Protein AF-A0A069ASU7-F1 (afdb_monomer_lite)

Structure (mmCIF, N/CA/C/O backbone):
data_AF-A0A069ASU7-F1
#
_entry.id   AF-A0A069ASU7-F1
#
loop_
_atom_site.group_PDB
_atom_site.id
_atom_site.type_symbol
_atom_site.label_atom_id
_atom_site.label_alt_id
_atom_site.label_comp_id
_atom_site.label_asym_id
_atom_site.label_entity_id
_atom_site.label_seq_id
_atom_site.pdbx_PDB_ins_code
_atom_site.Cartn_x
_atom_site.Cartn_y
_atom_site.Cartn_z
_atom_site.occupancy
_atom_site.B_iso_or_equiv
_atom_site.auth_seq_id
_atom_site.auth_comp_id
_atom_site.auth_asym_id
_atom_site.auth_atom_id
_atom_site.pdbx_PDB_model_num
ATOM 1 N N . MET A 1 1 ? 19.077 4.675 -4.974 1.00 74.00 1 MET A N 1
ATOM 2 C CA . MET A 1 1 ? 17.641 4.902 -4.684 1.00 74.00 1 MET A CA 1
ATOM 3 C C . MET A 1 1 ? 17.040 3.566 -4.257 1.00 74.00 1 MET A C 1
ATOM 5 O O . MET A 1 1 ? 17.471 2.553 -4.798 1.00 74.00 1 MET A O 1
ATOM 9 N N . GLN A 1 2 ? 16.126 3.534 -3.282 1.00 83.94 2 GLN A N 1
ATOM 10 C CA . GLN A 1 2 ? 15.432 2.298 -2.890 1.00 83.94 2 GLN A CA 1
ATOM 11 C C . GLN A 1 2 ? 14.115 2.185 -3.652 1.00 83.94 2 GLN A C 1
ATOM 13 O O . GLN A 1 2 ? 13.386 3.167 -3.778 1.00 83.94 2 GLN A O 1
ATOM 18 N N . TYR A 1 3 ? 13.825 0.989 -4.146 1.00 87.44 3 TYR A N 1
ATOM 19 C CA . TYR A 1 3 ? 12.637 0.681 -4.927 1.00 87.44 3 TYR A CA 1
ATOM 20 C C . TYR A 1 3 ? 11.826 -0.401 -4.236 1.00 87.44 3 TYR A C 1
ATOM 22 O O . TYR A 1 3 ? 12.390 -1.344 -3.689 1.00 87.44 3 TYR A O 1
ATOM 30 N N . ALA A 1 4 ? 10.505 -0.298 -4.295 1.00 91.38 4 ALA A N 1
ATOM 31 C CA . ALA A 1 4 ? 9.609 -1.323 -3.789 1.00 91.38 4 ALA A CA 1
ATOM 32 C C . ALA A 1 4 ? 8.582 -1.695 -4.858 1.00 91.38 4 ALA A C 1
ATOM 34 O O . ALA A 1 4 ? 8.095 -0.838 -5.594 1.00 91.38 4 ALA A O 1
ATOM 35 N N . ILE A 1 5 ? 8.257 -2.984 -4.936 1.00 90.81 5 ILE A N 1
ATOM 36 C CA . ILE A 1 5 ? 7.076 -3.454 -5.659 1.00 90.81 5 ILE A CA 1
ATOM 37 C C . ILE A 1 5 ? 5.949 -3.553 -4.641 1.00 90.81 5 ILE A C 1
ATOM 39 O O . ILE A 1 5 ? 6.026 -4.337 -3.693 1.00 90.81 5 ILE A O 1
ATOM 43 N N . GLU A 1 6 ? 4.906 -2.760 -4.851 1.00 94.00 6 GLU A N 1
ATOM 44 C CA . GLU A 1 6 ? 3.755 -2.664 -3.959 1.00 94.00 6 GLU A CA 1
ATOM 45 C C . GLU A 1 6 ? 2.513 -3.241 -4.639 1.00 94.00 6 GLU A C 1
ATOM 47 O O . GLU A 1 6 ? 2.164 -2.873 -5.764 1.00 94.00 6 GLU A O 1
ATOM 52 N N . LEU A 1 7 ? 1.826 -4.142 -3.940 1.00 94.69 7 LEU A N 1
ATOM 53 C CA . LEU A 1 7 ? 0.500 -4.609 -4.314 1.00 94.69 7 LEU A CA 1
ATOM 54 C C . LEU A 1 7 ? -0.541 -3.807 -3.540 1.00 94.69 7 LEU A C 1
ATOM 56 O O . LEU A 1 7 ? -0.629 -3.895 -2.314 1.00 94.69 7 LEU A O 1
ATOM 60 N N . TYR A 1 8 ? -1.341 -3.037 -4.268 1.00 94.94 8 TYR A N 1
ATOM 61 C CA . TYR A 1 8 ? -2.435 -2.272 -3.686 1.00 94.94 8 TYR A CA 1
ATOM 62 C C . TYR A 1 8 ? -3.714 -3.096 -3.591 1.00 94.94 8 TYR A C 1
ATOM 64 O O . TYR A 1 8 ? -3.993 -3.944 -4.441 1.00 94.94 8 TYR A O 1
ATOM 72 N N . TYR A 1 9 ? -4.513 -2.799 -2.572 1.00 95.38 9 TYR A N 1
ATOM 73 C CA . TYR A 1 9 ? -5.799 -3.445 -2.373 1.00 95.38 9 TYR A CA 1
ATOM 74 C C . TYR A 1 9 ? -6.882 -2.845 -3.284 1.00 95.38 9 TYR A C 1
ATOM 76 O O . TYR A 1 9 ? -6.731 -1.768 -3.873 1.00 95.38 9 TYR A O 1
ATOM 84 N N . ASP A 1 10 ? -8.014 -3.543 -3.395 1.00 96.81 10 ASP A N 1
ATOM 85 C CA . ASP A 1 10 ? -9.206 -2.956 -3.998 1.00 96.81 10 ASP A CA 1
ATOM 86 C C . ASP A 1 10 ? -9.772 -1.816 -3.130 1.00 96.81 10 ASP A C 1
ATOM 88 O O . ASP A 1 10 ? -9.517 -1.713 -1.927 1.00 96.81 10 ASP A O 1
ATOM 92 N N . LYS A 1 11 ? -10.598 -0.954 -3.734 1.00 96.12 11 LYS A N 1
ATOM 93 C CA . LYS A 1 11 ? -11.161 0.221 -3.046 1.00 96.12 11 LYS A CA 1
ATOM 94 C C . LYS A 1 11 ? -11.957 -0.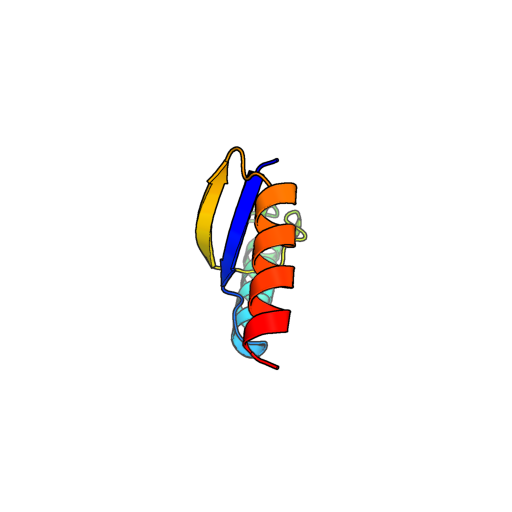137 -1.787 1.00 96.12 11 LYS A C 1
ATOM 96 O O . LYS A 1 11 ? -12.021 0.664 -0.855 1.00 96.12 11 LYS A O 1
ATOM 101 N N . LYS A 1 12 ? -12.606 -1.307 -1.765 1.00 97.44 12 LYS A N 1
ATOM 102 C CA . LYS A 1 12 ? -13.439 -1.739 -0.636 1.00 97.44 12 LYS A CA 1
ATOM 103 C C . LYS A 1 12 ? -12.558 -2.066 0.567 1.00 97.44 12 LYS A C 1
ATOM 105 O O . LYS A 1 12 ? -12.814 -1.574 1.663 1.00 97.44 12 LYS A O 1
ATOM 110 N N . THR A 1 13 ? -11.521 -2.854 0.339 1.00 96.69 13 THR A N 1
ATOM 111 C CA . THR A 1 13 ? -10.563 -3.300 1.346 1.00 96.69 13 THR A CA 1
ATOM 112 C C . THR A 1 13 ? -9.745 -2.121 1.865 1.00 96.69 13 THR A C 1
ATOM 114 O O . THR A 1 13 ? -9.585 -1.974 3.073 1.00 96.69 13 THR A O 1
ATOM 117 N N . GLU A 1 14 ? -9.325 -1.201 0.991 1.00 94.56 14 GLU A N 1
ATOM 118 C CA . GLU A 1 14 ? -8.637 0.030 1.413 1.00 94.56 14 GLU A CA 1
ATOM 119 C C . GLU A 1 14 ? -9.479 0.871 2.361 1.00 94.56 14 GLU A C 1
ATOM 121 O O . GLU A 1 14 ? -8.984 1.330 3.391 1.00 94.56 14 GLU A O 1
ATOM 126 N N . LYS A 1 15 ? -10.769 1.036 2.047 1.00 94.31 15 LYS A N 1
ATOM 127 C CA . LYS A 1 15 ? -11.689 1.761 2.921 1.00 94.31 15 LYS A CA 1
ATOM 128 C C . LYS A 1 15 ? -11.796 1.087 4.290 1.00 94.31 15 LYS A C 1
ATOM 130 O O . LYS A 1 15 ? -11.741 1.773 5.305 1.00 94.31 15 LYS A O 1
ATOM 135 N N . GLN A 1 16 ? -11.929 -0.238 4.323 1.00 96.19 16 GLN A N 1
ATOM 136 C CA . GLN A 1 16 ? -12.028 -0.994 5.575 1.00 96.19 16 GLN A CA 1
ATOM 137 C C . GLN A 1 16 ? -10.770 -0.847 6.437 1.00 96.19 16 GLN A C 1
ATOM 139 O O . GLN A 1 16 ? -10.886 -0.640 7.644 1.00 96.19 16 GLN A O 1
ATOM 144 N N . LEU A 1 17 ? -9.584 -0.900 5.825 1.00 94.75 17 LEU A N 1
ATOM 145 C CA . LEU A 1 17 ? -8.314 -0.687 6.522 1.00 94.75 17 LEU A CA 1
ATOM 146 C C . LEU A 1 17 ? -8.209 0.738 7.076 1.00 94.75 17 LEU A C 1
ATOM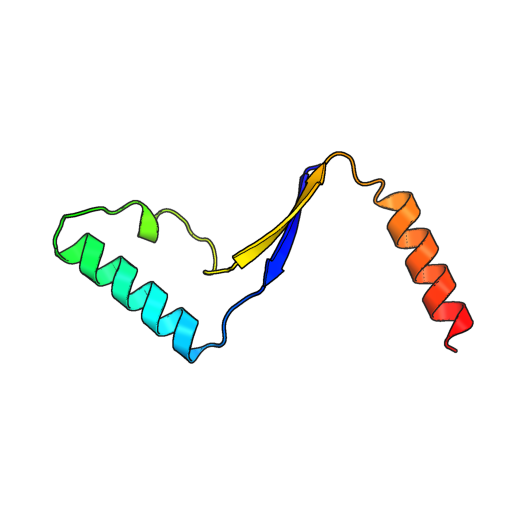 148 O O . LEU A 1 17 ? -7.817 0.925 8.224 1.00 94.75 17 LEU A O 1
ATOM 152 N N . PHE A 1 18 ? -8.616 1.744 6.302 1.00 92.44 18 PHE A N 1
ATOM 153 C CA . PHE A 1 18 ? -8.602 3.131 6.760 1.00 92.44 18 PHE A CA 1
ATOM 154 C C . PHE A 1 18 ? -9.594 3.391 7.903 1.00 92.44 18 PHE A C 1
ATOM 156 O O . PHE A 1 18 ? -9.258 4.058 8.883 1.00 92.44 18 PHE A O 1
ATOM 163 N N . ASP A 1 19 ? -10.804 2.837 7.810 1.00 94.19 19 ASP A N 1
ATOM 164 C CA . ASP A 1 19 ? -11.810 2.931 8.870 1.00 94.19 19 ASP A CA 1
ATOM 165 C C . ASP A 1 19 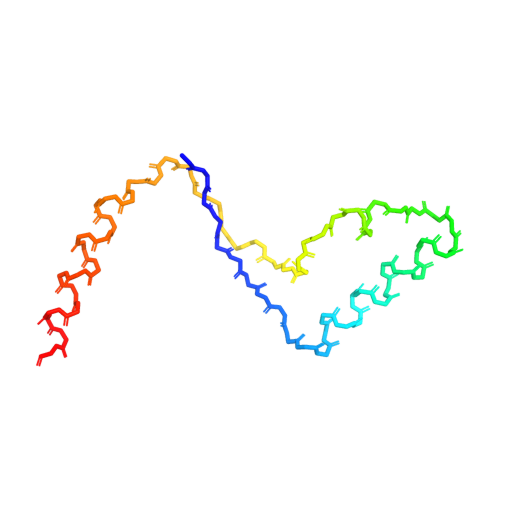? -11.328 2.239 10.157 1.00 94.19 19 ASP A C 1
ATOM 167 O O . ASP A 1 19 ? -11.575 2.738 11.255 1.00 94.19 19 ASP A O 1
ATOM 171 N N . LEU A 1 20 ? -10.609 1.117 10.038 1.00 94.31 20 LEU A N 1
ATOM 172 C CA . LEU A 1 20 ? -9.985 0.443 11.176 1.00 94.31 20 LEU A CA 1
ATOM 173 C C . LEU A 1 20 ? -8.914 1.324 11.832 1.00 94.31 20 LEU A C 1
ATOM 175 O O . LEU A 1 20 ? -8.943 1.502 13.048 1.00 94.31 20 LEU A O 1
ATOM 179 N N . SER A 1 21 ? -8.019 1.927 11.043 1.00 92.69 21 SER A N 1
ATOM 180 C CA . SER A 1 21 ? -7.002 2.857 11.554 1.00 92.69 21 SER A CA 1
ATOM 181 C C . SER A 1 21 ? -7.620 4.036 12.308 1.00 92.69 21 SER A C 1
ATOM 183 O O . SER A 1 21 ? -7.102 4.437 13.349 1.00 92.69 21 SER A O 1
ATOM 185 N N . LYS A 1 22 ? -8.750 4.567 11.823 1.00 92.75 22 LYS A N 1
ATOM 186 C CA . LYS A 1 22 ? -9.507 5.610 12.530 1.00 92.75 22 LYS A CA 1
ATOM 187 C C . LYS A 1 22 ? -10.046 5.123 13.868 1.00 92.75 22 LYS A C 1
ATOM 189 O O . LYS A 1 22 ? -9.799 5.777 14.869 1.00 92.75 22 LYS A O 1
ATOM 194 N N . LYS A 1 23 ? -10.701 3.959 13.905 1.00 95.44 23 LYS A N 1
ATOM 195 C CA . LYS A 1 23 ? -11.228 3.390 15.158 1.00 95.44 23 LYS A CA 1
ATOM 196 C C . LYS A 1 23 ? -10.138 3.193 16.211 1.00 95.44 23 LYS A C 1
ATOM 198 O O . LYS A 1 23 ? -10.331 3.571 17.357 1.00 95.44 23 LYS A O 1
ATOM 203 N N . ILE A 1 24 ? -8.973 2.675 15.813 1.00 94.75 24 ILE A N 1
ATOM 204 C CA . ILE A 1 24 ? -7.811 2.509 16.705 1.00 94.75 24 ILE A CA 1
ATOM 205 C C . ILE A 1 24 ? -7.374 3.857 17.307 1.00 94.75 24 ILE A C 1
ATOM 207 O O . ILE A 1 24 ? -7.009 3.927 18.484 1.00 94.75 24 ILE A O 1
ATOM 211 N N . ALA A 1 25 ? -7.413 4.930 16.514 1.00 93.12 25 ALA A N 1
ATOM 212 C CA . ALA A 1 25 ? -7.086 6.273 16.981 1.00 93.12 25 ALA A CA 1
ATOM 213 C C . ALA A 1 25 ? -8.181 6.859 17.889 1.00 93.12 25 ALA A C 1
ATOM 215 O O . ALA A 1 25 ? -7.859 7.425 18.933 1.00 93.12 25 ALA A O 1
ATOM 216 N N . ASP A 1 26 ? -9.455 6.683 17.530 1.00 95.44 26 ASP A N 1
ATOM 217 C CA . ASP A 1 26 ? -10.613 7.150 18.303 1.00 95.44 26 ASP A CA 1
ATOM 218 C C . ASP A 1 26 ? -1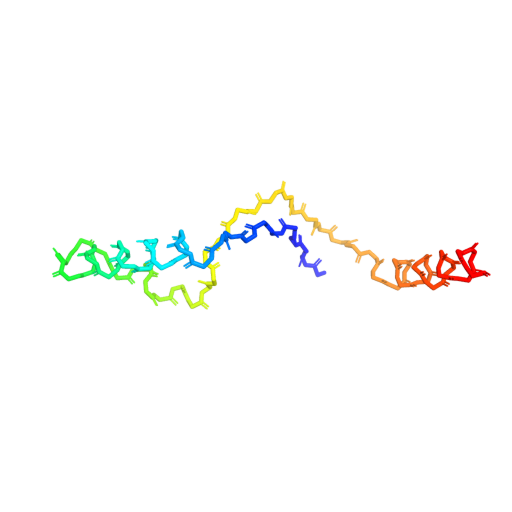0.668 6.486 19.691 1.00 95.44 26 ASP A C 1
ATOM 220 O O . ASP A 1 26 ? -10.961 7.138 20.695 1.00 95.44 26 ASP A O 1
ATOM 224 N N . GLU A 1 27 ? -10.288 5.207 19.771 1.00 97.12 27 GLU A N 1
ATOM 225 C CA . GLU A 1 27 ? -10.133 4.446 21.019 1.00 97.12 27 GLU A CA 1
ATOM 226 C C . GLU A 1 27 ? -8.859 4.813 21.806 1.00 97.12 27 GLU A C 1
ATOM 228 O O . GLU A 1 27 ? -8.596 4.250 22.868 1.00 97.12 27 GLU A O 1
ATOM 233 N N . LYS A 1 28 ? -8.071 5.785 21.323 1.00 95.06 28 LYS A N 1
ATOM 234 C CA . LYS A 1 28 ? -6.818 6.273 21.929 1.00 95.06 28 LYS A CA 1
ATOM 235 C C . LYS A 1 28 ? -5.739 5.197 22.095 1.00 95.06 28 LYS A C 1
ATOM 237 O O . LYS A 1 28 ? -4.851 5.341 22.934 1.00 95.06 28 LYS A O 1
ATOM 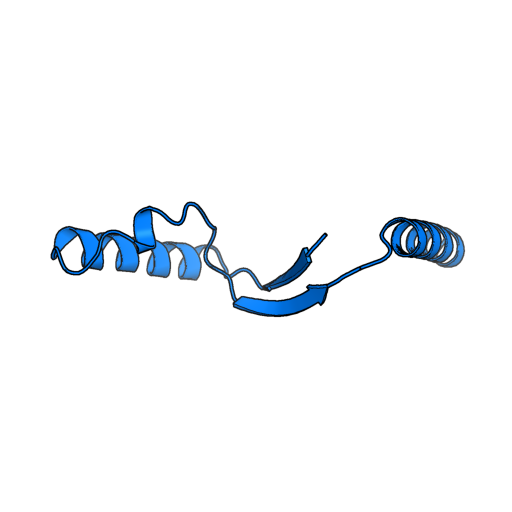242 N N . ILE A 1 29 ? -5.777 4.149 21.273 1.00 96.00 29 ILE A N 1
ATOM 243 C CA . ILE A 1 29 ? -4.771 3.080 21.280 1.00 96.00 29 ILE A CA 1
ATOM 244 C C . ILE A 1 29 ? -3.505 3.551 20.552 1.00 96.00 29 ILE A C 1
ATOM 246 O O . ILE A 1 29 ? -2.395 3.386 21.057 1.00 96.00 29 ILE A O 1
ATOM 250 N N . SER A 1 30 ? -3.646 4.138 19.357 1.00 92.31 30 SER A N 1
ATOM 251 C CA . SER A 1 30 ? -2.513 4.681 18.593 1.00 92.31 30 SER A CA 1
ATOM 252 C C . SER A 1 30 ? -2.950 5.599 17.449 1.00 92.31 30 SER A C 1
ATOM 254 O O . SER A 1 30 ? -3.881 5.273 16.719 1.00 92.31 30 SER A O 1
ATOM 256 N N . THR A 1 31 ? -2.222 6.699 17.222 1.00 89.81 31 THR A N 1
ATOM 257 C CA . THR A 1 31 ? -2.423 7.613 16.076 1.00 89.81 31 THR A CA 1
ATOM 258 C C . THR A 1 31 ? -1.488 7.346 14.897 1.00 89.81 31 THR A C 1
ATOM 260 O O . THR A 1 31 ? -1.717 7.878 13.811 1.00 89.81 31 THR A O 1
ATOM 263 N N . LYS A 1 32 ? -0.464 6.493 15.064 1.00 88.69 32 LYS A N 1
ATOM 264 C CA . LYS A 1 32 ? 0.597 6.276 14.059 1.00 88.69 32 LYS A CA 1
ATOM 265 C C . LYS A 1 32 ? 0.059 5.885 12.682 1.00 88.69 32 LYS A C 1
ATOM 267 O O . LYS A 1 32 ? 0.563 6.343 11.662 1.00 88.69 32 LYS A O 1
ATOM 272 N N . TYR A 1 33 ? -1.001 5.081 12.650 1.00 82.69 33 TYR A N 1
ATOM 273 C CA . TYR A 1 33 ? -1.623 4.617 11.408 1.00 82.69 33 TYR A CA 1
ATOM 274 C C . TYR A 1 33 ? -2.310 5.728 10.600 1.00 82.69 33 TYR A C 1
ATOM 276 O O . TYR A 1 33 ? -2.571 5.537 9.417 1.00 82.69 33 TYR A O 1
ATOM 284 N N . LEU A 1 34 ? -2.611 6.875 11.218 1.00 85.00 34 LEU A N 1
ATOM 285 C CA . LEU A 1 34 ? -3.134 8.062 10.533 1.00 85.00 34 LEU A CA 1
ATOM 286 C C . LEU A 1 34 ? -2.015 9.019 10.092 1.00 85.00 34 LEU A C 1
ATOM 288 O O . LEU A 1 34 ? -2.207 9.813 9.173 1.00 85.00 34 LEU A O 1
ATOM 292 N N . GLU A 1 35 ? -0.852 8.955 10.742 1.00 87.56 35 GLU A N 1
ATOM 293 C CA . GLU A 1 35 ? 0.327 9.766 10.412 1.00 87.56 35 GLU A CA 1
ATOM 294 C C . GLU A 1 35 ? 1.021 9.261 9.145 1.00 87.56 35 GLU A C 1
ATOM 296 O O . GLU A 1 35 ? 1.550 10.048 8.354 1.00 87.56 35 GLU A O 1
ATOM 301 N N . TRP A 1 36 ? 0.984 7.946 8.922 1.00 79.00 36 TRP A N 1
ATOM 302 C CA . TRP A 1 36 ? 1.423 7.328 7.680 1.00 79.00 36 TRP A CA 1
ATOM 303 C C . TRP A 1 36 ? 0.415 7.672 6.585 1.00 79.00 36 TRP A C 1
ATOM 305 O O . TRP A 1 36 ? -0.554 6.960 6.349 1.00 79.00 36 TRP A O 1
ATOM 315 N N . LYS A 1 37 ? 0.647 8.797 5.900 1.00 75.19 37 LYS A N 1
ATOM 316 C CA . LYS A 1 37 ? -0.103 9.260 4.714 1.00 75.19 37 LYS A CA 1
ATOM 317 C C . LYS A 1 37 ? 0.088 8.341 3.495 1.00 75.19 37 LYS A C 1
ATOM 319 O O . LYS A 1 37 ? 0.071 8.801 2.355 1.00 75.19 37 LYS A O 1
ATOM 324 N N . THR A 1 38 ? 0.339 7.059 3.724 1.00 80.75 38 THR A N 1
ATOM 325 C CA . THR A 1 38 ? 0.591 6.056 2.703 1.00 80.75 38 THR A CA 1
ATOM 326 C C . THR A 1 38 ? -0.703 5.311 2.416 1.00 80.75 38 THR A C 1
ATOM 328 O O . THR A 1 38 ? -1.526 5.051 3.297 1.00 80.75 38 THR A O 1
ATOM 331 N N . ARG A 1 39 ? -0.914 4.980 1.144 1.00 87.19 39 ARG A N 1
ATOM 332 C CA . ARG A 1 39 ? -2.008 4.095 0.750 1.00 87.19 39 ARG A CA 1
ATOM 333 C C . ARG A 1 39 ? -1.706 2.695 1.302 1.00 87.19 39 ARG A C 1
ATOM 335 O O . ARG A 1 39 ? -0.574 2.247 1.117 1.00 87.19 39 ARG A O 1
ATOM 342 N N . PRO A 1 40 ? -2.659 1.995 1.943 1.00 89.81 40 PRO A N 1
ATOM 343 C CA . PRO A 1 40 ? -2.435 0.627 2.395 1.00 89.81 40 PRO A CA 1
ATOM 344 C C . PRO A 1 40 ? -2.012 -0.273 1.231 1.00 89.81 40 PRO A C 1
ATOM 346 O O . PRO A 1 40 ? -2.649 -0.276 0.178 1.00 89.81 40 PRO A O 1
ATOM 349 N N . HIS A 1 41 ? -0.941 -1.032 1.422 1.00 93.06 41 HIS A N 1
ATOM 350 C CA . HIS A 1 41 ? -0.393 -1.927 0.409 1.00 93.06 41 HIS A CA 1
ATOM 351 C C . HIS A 1 41 ? 0.351 -3.090 1.064 1.00 93.06 41 HIS A C 1
ATOM 353 O O . HIS A 1 41 ? 0.658 -3.060 2.257 1.00 93.06 41 HIS A O 1
ATOM 359 N N . LEU A 1 42 ? 0.642 -4.115 0.267 1.00 93.19 42 LEU A N 1
ATOM 360 C CA . LEU A 1 42 ? 1.591 -5.167 0.603 1.00 93.19 42 LEU A CA 1
ATOM 361 C C . LEU A 1 42 ? 2.875 -4.936 -0.184 1.00 93.19 42 LEU A C 1
ATOM 363 O O . LEU A 1 42 ? 2.859 -4.914 -1.414 1.00 93.19 42 LEU A O 1
ATOM 367 N N . THR A 1 43 ? 3.992 -4.779 0.514 1.00 93.44 43 THR A N 1
ATOM 368 C CA . THR A 1 43 ? 5.306 -4.765 -0.127 1.00 93.44 43 THR A CA 1
ATOM 369 C C . THR A 1 43 ? 5.671 -6.193 -0.522 1.00 93.44 43 THR A C 1
ATOM 371 O O . THR A 1 43 ? 5.795 -7.064 0.336 1.00 93.44 43 THR A O 1
ATOM 374 N N . LEU A 1 44 ? 5.820 -6.445 -1.823 1.00 93.19 44 LEU A N 1
ATOM 375 C CA . LEU A 1 44 ? 6.170 -7.764 -2.356 1.00 93.19 44 LEU A CA 1
ATOM 376 C C . LEU A 1 44 ? 7.683 -7.965 -2.448 1.00 93.19 44 LEU A C 1
ATOM 378 O O . LEU A 1 44 ? 8.177 -9.074 -2.262 1.00 93.19 44 LEU A O 1
ATOM 382 N N . ALA A 1 45 ? 8.415 -6.897 -2.758 1.00 91.75 45 ALA A N 1
ATOM 383 C CA . ALA A 1 45 ? 9.865 -6.916 -2.876 1.00 91.75 45 ALA A CA 1
ATOM 384 C C . ALA A 1 45 ? 10.438 -5.516 -2.653 1.00 91.75 45 ALA A C 1
ATOM 386 O O . ALA A 1 45 ? 9.818 -4.525 -3.040 1.00 91.75 45 ALA A O 1
ATOM 387 N N . CYS A 1 46 ? 11.642 -5.463 -2.086 1.00 92.56 46 CYS A N 1
ATOM 388 C CA . CYS A 1 46 ? 12.449 -4.255 -1.964 1.00 92.56 46 CYS A CA 1
ATOM 389 C C . CYS A 1 46 ? 13.753 -4.457 -2.732 1.00 92.56 46 CYS A C 1
ATOM 391 O O . CYS A 1 46 ? 14.417 -5.482 -2.578 1.00 92.56 46 CYS A O 1
ATOM 393 N N . PHE A 1 47 ? 14.132 -3.468 -3.526 1.00 88.69 47 PHE A N 1
ATOM 394 C CA . PHE A 1 47 ? 15.351 -3.454 -4.311 1.00 88.69 47 PHE A CA 1
ATOM 395 C C . PHE A 1 47 ? 16.196 -2.259 -3.901 1.00 88.69 47 PHE A C 1
ATOM 397 O O . PHE A 1 47 ? 15.709 -1.132 -3.796 1.00 88.69 47 PHE A O 1
ATOM 404 N N . ASN A 1 48 ? 17.479 -2.520 -3.704 1.00 87.12 48 ASN A N 1
ATOM 405 C CA . ASN A 1 48 ? 18.486 -1.491 -3.511 1.00 87.12 48 ASN A CA 1
ATOM 406 C C . ASN A 1 48 ? 19.302 -1.361 -4.798 1.00 87.12 48 ASN A C 1
ATOM 408 O O . ASN A 1 48 ? 19.447 -2.334 -5.537 1.00 87.12 48 ASN A O 1
ATOM 412 N N . ASP A 1 49 ? 19.813 -0.158 -5.053 1.00 87.00 49 ASP A N 1
ATOM 413 C CA . ASP A 1 49 ? 20.805 0.106 -6.104 1.00 87.00 49 ASP A CA 1
ATOM 414 C C . ASP A 1 49 ? 20.367 -0.302 -7.521 1.00 87.00 49 ASP A C 1
ATOM 416 O O . ASP A 1 49 ? 21.164 -0.753 -8.341 1.00 87.00 49 ASP A O 1
ATOM 420 N N . VAL A 1 50 ? 19.078 -0.118 -7.825 1.00 87.75 50 VAL A N 1
ATOM 421 C CA . VAL A 1 50 ? 18.546 -0.323 -9.178 1.00 87.75 50 VAL A CA 1
ATOM 422 C C . VAL A 1 50 ? 19.170 0.692 -10.135 1.00 87.75 50 VAL A C 1
ATOM 424 O O . VAL A 1 50 ? 19.050 1.902 -9.939 1.00 87.75 50 VAL A O 1
ATOM 427 N N . ASP A 1 51 ? 19.782 0.189 -11.205 1.00 90.00 51 ASP A N 1
ATOM 428 C CA . ASP A 1 51 ? 20.208 1.000 -12.343 1.00 90.00 51 ASP A CA 1
ATOM 429 C C . ASP A 1 51 ? 18.990 1.354 -13.213 1.00 90.00 51 ASP A C 1
ATOM 431 O O . ASP A 1 51 ? 18.571 0.609 -14.107 1.00 90.00 51 ASP A O 1
ATOM 435 N N . GLU A 1 52 ? 18.383 2.498 -12.905 1.00 87.38 52 GLU A N 1
ATOM 436 C CA . GLU A 1 52 ? 17.208 3.018 -13.607 1.00 87.38 52 GLU A CA 1
ATOM 437 C C . GLU A 1 52 ? 17.465 3.266 -15.092 1.00 87.38 52 GLU A C 1
ATOM 439 O O . GLU A 1 52 ? 16.594 2.986 -15.919 1.00 87.38 52 GLU A O 1
ATOM 444 N N . ALA A 1 53 ? 18.654 3.768 -15.438 1.00 90.56 53 ALA A N 1
ATOM 445 C CA . ALA A 1 53 ? 19.003 4.086 -16.817 1.00 90.56 53 ALA A CA 1
ATOM 446 C C . ALA A 1 53 ? 18.994 2.809 -17.667 1.00 90.56 53 ALA A C 1
ATOM 448 O O . ALA A 1 53 ? 18.325 2.751 -18.702 1.00 90.56 53 ALA A O 1
ATOM 449 N N . CYS A 1 54 ? 19.625 1.747 -17.158 1.00 91.31 54 CYS A N 1
ATOM 450 C CA . CYS A 1 54 ? 19.595 0.426 -17.779 1.00 91.31 54 CYS A CA 1
ATOM 451 C C . CYS A 1 54 ? 18.164 -0.125 -17.919 1.00 91.31 54 CYS A C 1
ATOM 453 O O . CYS A 1 54 ? 17.802 -0.674 -18.965 1.00 91.31 54 CYS A O 1
ATOM 455 N N . CYS A 1 55 ? 17.318 0.042 -16.897 1.00 88.00 55 CYS A N 1
ATOM 456 C CA . CYS A 1 55 ? 15.927 -0.418 -16.942 1.00 88.00 55 CYS A CA 1
ATOM 457 C C . CYS A 1 55 ? 15.111 0.304 -18.026 1.00 88.00 55 CYS A C 1
ATOM 459 O O . CYS A 1 55 ? 14.412 -0.344 -18.809 1.00 88.00 55 CYS A O 1
ATOM 461 N N . ILE A 1 56 ? 15.221 1.633 -18.108 1.00 89.25 56 ILE A N 1
ATOM 462 C CA . ILE A 1 56 ? 14.512 2.450 -19.102 1.00 89.25 56 ILE A CA 1
ATOM 463 C C . ILE A 1 56 ? 14.932 2.064 -20.524 1.00 89.25 56 ILE A C 1
ATOM 465 O O . ILE A 1 56 ? 14.075 1.927 -21.404 1.00 89.25 56 ILE A O 1
ATOM 469 N N . ASP A 1 57 ? 16.225 1.854 -20.761 1.00 94.06 57 ASP A N 1
ATOM 470 C CA . ASP A 1 57 ? 16.724 1.479 -22.085 1.00 94.06 57 ASP A CA 1
ATOM 471 C C . A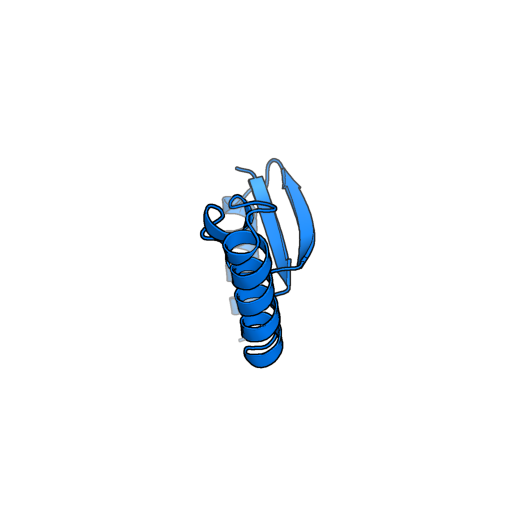SP A 1 57 ? 16.235 0.091 -22.513 1.00 94.06 57 ASP A C 1
ATOM 473 O O . ASP A 1 57 ? 15.778 -0.083 -23.649 1.00 94.06 57 ASP A O 1
ATOM 477 N N . LYS A 1 58 ? 16.210 -0.878 -21.589 1.00 90.81 58 LYS A N 1
ATOM 478 C CA . LYS A 1 58 ? 15.622 -2.204 -21.842 1.00 90.81 58 LYS A CA 1
ATOM 479 C C . LYS A 1 58 ? 14.129 -2.124 -22.166 1.00 90.81 58 LYS A C 1
ATOM 481 O O . LYS A 1 58 ? 13.680 -2.783 -23.104 1.00 90.81 58 LYS A O 1
ATOM 486 N N . LEU A 1 59 ? 13.365 -1.298 -21.446 1.00 89.50 59 LEU A N 1
ATOM 487 C CA . LEU A 1 59 ? 11.931 -1.106 -21.697 1.00 89.50 59 LEU A CA 1
ATOM 488 C C . LEU A 1 59 ? 11.661 -0.492 -23.078 1.00 89.50 59 LEU A C 1
ATOM 490 O O . LEU A 1 59 ? 10.779 -0.960 -23.803 1.00 89.50 59 LEU A O 1
ATOM 494 N N . LYS A 1 60 ? 12.446 0.513 -23.483 1.00 91.19 60 LYS A N 1
ATOM 495 C CA . LYS A 1 60 ? 12.365 1.098 -24.833 1.00 91.19 60 LYS A CA 1
ATOM 496 C C . LYS A 1 60 ? 12.684 0.070 -25.919 1.00 91.19 60 LYS A C 1
ATOM 498 O O . LYS A 1 60 ? 12.039 0.084 -26.967 1.00 91.19 60 LYS A O 1
ATOM 503 N N . GLY A 1 61 ? 13.661 -0.806 -25.678 1.00 89.31 61 GLY A N 1
ATOM 504 C CA . GLY A 1 61 ? 13.990 -1.921 -26.567 1.00 89.31 61 GLY A CA 1
ATOM 505 C C . GLY A 1 61 ? 12.820 -2.892 -26.734 1.00 89.31 61 GLY A C 1
ATOM 506 O O . GLY A 1 61 ? 12.391 -3.141 -27.856 1.00 89.31 61 GLY A O 1
ATOM 507 N N . LEU A 1 62 ? 12.237 -3.358 -25.624 1.00 84.06 62 LEU A N 1
ATOM 508 C CA . LEU A 1 62 ? 11.062 -4.241 -25.611 1.00 84.06 62 LEU A CA 1
ATOM 509 C C . LEU A 1 62 ? 9.866 -3.655 -26.376 1.00 84.06 62 LEU A C 1
ATOM 511 O O . LEU A 1 62 ? 9.242 -4.358 -27.166 1.00 84.06 62 LEU A O 1
ATOM 515 N N . HIS A 1 63 ? 9.572 -2.363 -26.199 1.00 75.75 63 HIS A N 1
ATOM 516 C CA . HIS A 1 63 ? 8.477 -1.704 -26.918 1.00 75.75 63 HIS A CA 1
ATOM 517 C C . HIS A 1 63 ? 8.674 -1.699 -28.443 1.00 75.75 63 HIS A C 1
ATOM 519 O O . HIS A 1 63 ? 7.703 -1.824 -29.186 1.00 75.75 63 HIS A O 1
ATOM 525 N N . LYS A 1 64 ? 9.922 -1.572 -28.915 1.00 75.38 64 LYS A N 1
ATOM 526 C CA . LYS A 1 64 ? 10.247 -1.631 -30.347 1.00 75.38 64 LYS A CA 1
ATOM 527 C C . LYS A 1 64 ? 10.144 -3.044 -30.920 1.00 75.38 64 LYS A C 1
ATOM 529 O O . LYS A 1 64 ? 9.872 -3.164 -32.102 1.00 75.38 64 LYS A O 1
ATOM 534 N N . THR A 1 65 ? 10.357 -4.076 -30.105 1.00 72.31 65 THR A N 1
ATOM 535 C CA . THR A 1 65 ? 10.275 -5.487 -30.523 1.00 72.31 65 THR A CA 1
ATOM 536 C C . THR A 1 65 ? 8.839 -6.025 -30.545 1.00 72.31 65 THR A C 1
ATOM 538 O O . THR A 1 65 ? 8.564 -6.996 -31.238 1.00 72.31 65 THR A O 1
ATOM 541 N N . ILE A 1 66 ? 7.925 -5.425 -29.772 1.00 68.38 66 ILE A N 1
ATOM 542 C CA . ILE A 1 66 ? 6.505 -5.829 -29.701 1.00 68.38 66 ILE A CA 1
ATOM 543 C C . ILE A 1 66 ? 5.639 -5.099 -30.758 1.00 68.38 66 ILE A C 1
ATOM 545 O O . ILE A 1 66 ? 4.488 -5.476 -30.971 1.00 68.38 66 ILE A O 1
ATOM 549 N N . ARG A 1 67 ? 6.175 -4.070 -31.427 1.00 51.31 67 ARG A N 1
ATOM 550 C CA . ARG A 1 67 ? 5.555 -3.411 -32.591 1.00 51.31 67 ARG A CA 1
ATOM 551 C C . ARG A 1 67 ? 5.967 -4.083 -33.892 1.00 51.31 67 ARG A C 1
ATOM 553 O O . ARG A 1 67 ? 5.110 -4.100 -34.799 1.00 51.31 67 ARG A O 1
#

pLDDT: mean 89.12, std 7.96, range [51.31, 97.44]

Secondary structure (DSSP, 8-state):
-EEEEEEEPPHHHHHHHHHHHHHHHHTTS-SHHHH--SPPEEEEEEEES--HHHHHHHHHHHHHHH-

Foldseek 3Di:
DKDWDWAADPPVVQVVQVVVQVVCVVVVVDNVSVVPPDRDTDTPDMDDPDPVVVVVVVVVVVVVVVD

Radius of gyration: 18.27 Å; chains: 1; bounding box: 34×18×54 Å

Organism: Clostridioides difficile (NCBI:txid1496)

InterPro domains:
  IPR009097 Cyclic phosphodiesterase [SSF55144] (1-64)

Sequence (67 aa):
MQYAIELYYDKKTEKQLFDLSKKIADEKISTKYLEWKTRPHLTLACFNDVDEACCIDKLKGLHKTIR